Protein AF-A0AAE0ZF57-F1 (afdb_monomer)

Solvent-accessible surface area (backbone atoms only — not comparable to full-atom values): 6210 Å² total; per-residue (Å²): 139,78,84,76,75,74,78,74,80,78,50,67,48,64,52,87,54,88,92,51,83,55,67,43,62,62,87,51,54,68,72,58,46,53,50,52,49,56,50,45,41,60,74,78,52,64,68,91,57,84,77,82,68,74,95,66,77,80,70,83,64,83,68,76,74,80,78,83,82,62,98,86,55,53,76,64,53,52,51,51,45,54,53,52,47,53,54,49,62,77,76,107

Organism: NCBI:txid231223

Mean predicted aligned error: 17.65 Å

Sequence (92 aa):
MTDARDPAKVTKIRCPAPGCQESWPSNTSSDVLLRLLDIHKRTAHPTTGPATVPTATRVKAEKVKRPIISVSGSSEEWTYFKQKWSEYKLTT

Radius of gyration: 24.84 Å; Cα contacts (8 Å, |Δi|>4): 41; chains: 1; bounding box: 37×26×82 Å

Secondary structure (DSSP, 8-state):
-----------EEEP-STT---EEETTS-HHHHHHHHHHHHHHHS---SS--------------PPP---TT--HHHHHHHHHHHHHHHHH-

pLDDT: mean 75.26, std 17.11, range [40.66, 94.88]

Structure (mmCIF, N/CA/C/O backbone):
data_AF-A0AAE0ZF57-F1
#
_entry.id   AF-A0AAE0ZF57-F1
#
loop_
_atom_site.group_PDB
_atom_site.id
_atom_site.type_symbol
_atom_site.label_atom_id
_atom_site.label_alt_id
_atom_site.label_comp_id
_atom_site.label_asym_id
_atom_site.label_entity_id
_atom_site.label_seq_id
_atom_site.pdbx_PDB_ins_code
_atom_site.Cartn_x
_atom_site.Cartn_y
_atom_site.Cartn_z
_atom_site.occupanc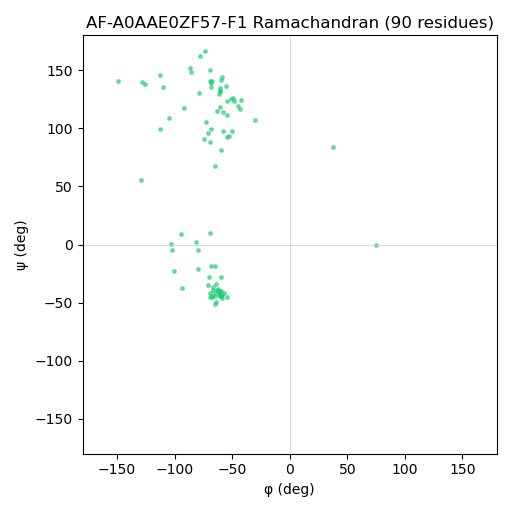y
_atom_site.B_iso_or_equiv
_atom_site.auth_seq_id
_atom_site.auth_comp_id
_atom_site.auth_asym_id
_atom_site.auth_atom_id
_atom_site.pdbx_PDB_model_num
ATOM 1 N N . MET A 1 1 ? 10.802 -12.401 -49.560 1.00 40.66 1 MET A N 1
ATOM 2 C CA . MET A 1 1 ? 9.917 -12.835 -48.460 1.00 40.66 1 MET A CA 1
ATOM 3 C C . MET A 1 1 ? 10.731 -12.769 -47.176 1.00 40.66 1 MET A C 1
ATOM 5 O O . MET A 1 1 ? 11.250 -13.778 -46.727 1.00 40.66 1 MET A O 1
ATOM 9 N N . THR A 1 2 ? 10.971 -11.569 -46.659 1.00 45.88 2 THR A N 1
ATOM 10 C CA . THR A 1 2 ? 11.727 -11.370 -45.417 1.00 45.88 2 THR A CA 1
ATOM 11 C C . THR A 1 2 ? 10.750 -10.830 -44.391 1.00 45.88 2 THR A C 1
ATOM 13 O O . THR A 1 2 ? 10.370 -9.664 -44.433 1.00 45.88 2 THR A O 1
ATOM 16 N N . ASP A 1 3 ? 10.281 -11.748 -43.551 1.00 43.38 3 ASP A N 1
ATOM 17 C CA . ASP A 1 3 ? 9.448 -11.513 -42.378 1.00 43.38 3 ASP A CA 1
ATOM 18 C C . ASP A 1 3 ? 10.191 -10.561 -41.430 1.00 43.38 3 ASP A C 1
ATOM 20 O O . ASP A 1 3 ? 11.119 -10.943 -40.713 1.00 43.38 3 ASP A O 1
ATOM 24 N N . ALA A 1 4 ? 9.848 -9.276 -41.509 1.00 51.16 4 ALA A N 1
ATOM 25 C CA . ALA A 1 4 ? 10.294 -8.272 -40.562 1.00 51.16 4 ALA A CA 1
ATOM 26 C C . ALA A 1 4 ? 9.499 -8.487 -39.274 1.00 51.16 4 ALA A C 1
ATOM 28 O O . ALA A 1 4 ? 8.395 -7.970 -39.118 1.00 51.16 4 ALA A O 1
ATOM 29 N N . ARG A 1 5 ? 10.050 -9.308 -38.377 1.00 53.25 5 ARG A N 1
ATOM 30 C CA . ARG A 1 5 ? 9.487 -9.553 -37.051 1.00 53.25 5 ARG A CA 1
ATOM 31 C C . ARG A 1 5 ? 9.284 -8.216 -36.331 1.00 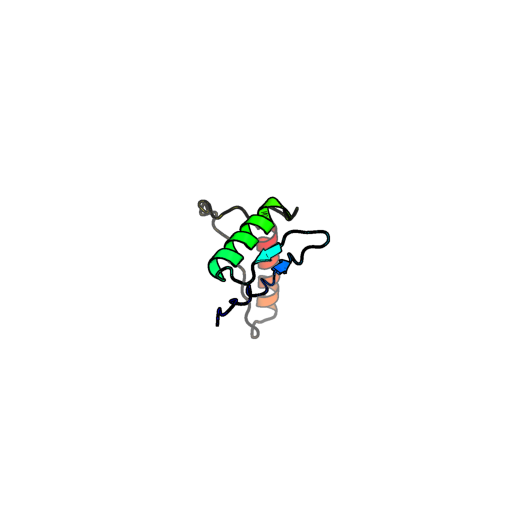53.25 5 ARG A C 1
ATOM 33 O O . ARG A 1 5 ? 10.249 -7.533 -35.995 1.00 53.25 5 ARG A O 1
ATOM 40 N N . ASP A 1 6 ? 8.018 -7.861 -36.144 1.00 56.53 6 ASP A N 1
ATOM 41 C CA . ASP A 1 6 ? 7.528 -6.682 -35.432 1.00 56.53 6 ASP A CA 1
ATOM 42 C C . ASP A 1 6 ? 8.232 -6.561 -34.064 1.00 56.53 6 ASP A C 1
ATOM 44 O O . ASP A 1 6 ? 8.221 -7.529 -33.288 1.00 56.53 6 ASP A O 1
ATOM 48 N N . PRO A 1 7 ? 8.908 -5.438 -33.745 1.00 56.41 7 PRO A N 1
ATOM 49 C CA . PRO A 1 7 ? 9.535 -5.273 -32.446 1.00 56.41 7 PRO A CA 1
ATOM 50 C C . PRO A 1 7 ? 8.421 -5.091 -31.422 1.00 56.41 7 PRO A C 1
ATOM 52 O O . PRO A 1 7 ? 7.919 -3.983 -31.236 1.00 56.41 7 PRO A O 1
ATOM 55 N N . ALA A 1 8 ? 8.047 -6.203 -30.782 1.00 59.88 8 ALA A N 1
ATOM 56 C CA . ALA A 1 8 ? 7.090 -6.289 -29.691 1.00 59.88 8 ALA A CA 1
ATOM 57 C C . ALA A 1 8 ? 7.109 -4.998 -28.870 1.00 59.88 8 ALA A C 1
ATOM 59 O O . ALA A 1 8 ? 8.081 -4.703 -28.173 1.00 59.88 8 ALA A O 1
ATOM 60 N N . LYS A 1 9 ? 6.050 -4.198 -29.023 1.00 61.00 9 LYS A N 1
ATOM 61 C CA . LYS A 1 9 ? 5.839 -2.927 -28.334 1.00 61.00 9 LYS A CA 1
ATOM 62 C C . LYS A 1 9 ? 6.052 -3.153 -26.835 1.00 61.00 9 LYS A C 1
ATOM 64 O O . LYS A 1 9 ? 5.159 -3.644 -26.150 1.00 61.00 9 LYS A O 1
ATOM 69 N N . VAL A 1 10 ? 7.244 -2.826 -26.331 1.00 65.75 10 VAL A N 1
ATOM 70 C CA . VAL A 1 10 ? 7.581 -2.981 -24.913 1.00 65.75 10 VAL A CA 1
ATOM 71 C C . VAL A 1 10 ? 6.741 -1.971 -24.151 1.00 65.75 10 VAL A C 1
ATOM 73 O O . VAL A 1 10 ? 7.039 -0.774 -24.119 1.00 65.75 10 VAL A O 1
ATOM 76 N N . THR A 1 11 ? 5.638 -2.440 -23.581 1.00 83.06 11 THR A N 1
ATOM 77 C CA . THR A 1 11 ? 4.829 -1.624 -22.685 1.00 83.06 11 THR A CA 1
ATOM 78 C C . THR A 1 11 ? 5.623 -1.408 -21.399 1.00 83.06 11 THR A C 1
ATOM 80 O O . THR A 1 11 ? 6.366 -2.279 -20.956 1.00 83.06 11 THR A O 1
ATOM 83 N N . LYS A 1 12 ? 5.556 -0.208 -20.825 1.00 89.75 12 LYS A N 1
ATOM 84 C CA . LYS A 1 12 ? 6.276 0.120 -19.590 1.00 89.75 12 LYS A CA 1
ATOM 85 C C . LYS A 1 12 ? 5.282 0.284 -18.452 1.00 89.75 12 LYS A C 1
ATOM 87 O O . LYS A 1 12 ? 4.259 0.946 -18.617 1.00 89.75 12 LYS A O 1
ATOM 92 N N . ILE A 1 13 ? 5.603 -0.292 -17.303 1.00 91.19 13 ILE A N 1
ATOM 93 C CA . ILE A 1 13 ? 4.868 -0.146 -16.050 1.00 91.19 13 ILE A CA 1
ATOM 94 C C . ILE A 1 13 ? 5.497 1.031 -15.305 1.00 91.19 13 ILE A C 1
ATOM 96 O O . ILE A 1 13 ? 6.682 0.989 -14.986 1.00 91.19 13 ILE A O 1
ATOM 100 N N . ARG A 1 14 ? 4.732 2.100 -15.066 1.00 93.56 14 ARG A N 1
ATOM 101 C CA . ARG A 1 14 ? 5.219 3.283 -14.337 1.00 93.56 14 ARG A CA 1
ATOM 102 C C . ARG A 1 14 ? 5.069 3.109 -12.831 1.00 93.56 14 ARG A C 1
ATOM 104 O O . ARG A 1 14 ? 4.113 2.481 -12.374 1.00 93.56 14 ARG A O 1
ATOM 11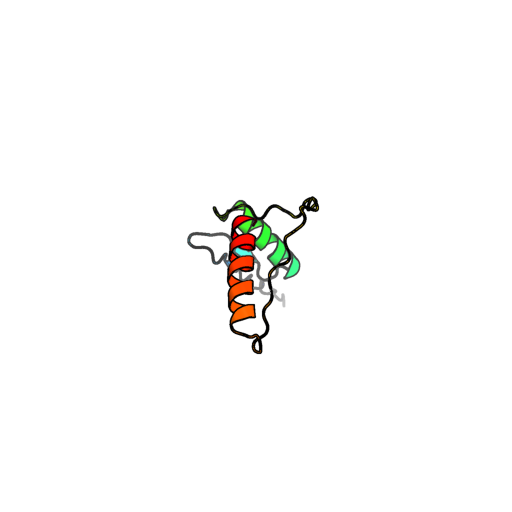1 N N . CYS A 1 15 ? 5.983 3.707 -12.072 1.00 94.44 15 CYS A N 1
ATOM 112 C CA . CYS A 1 15 ? 5.823 3.840 -10.629 1.00 94.44 15 CYS A CA 1
ATOM 113 C C . CYS A 1 15 ? 4.550 4.656 -10.307 1.00 94.44 15 CYS A C 1
ATOM 115 O O . CYS A 1 15 ? 4.351 5.717 -10.900 1.00 94.44 15 CYS A O 1
ATOM 117 N N . PRO A 1 16 ? 3.683 4.197 -9.383 1.00 91.00 16 PRO A N 1
ATOM 118 C CA . PRO A 1 16 ? 2.457 4.911 -9.019 1.00 91.00 16 PRO A CA 1
ATOM 119 C C . PRO A 1 16 ? 2.685 6.076 -8.042 1.00 91.00 16 PRO A C 1
ATOM 121 O O . PRO A 1 16 ? 1.736 6.782 -7.705 1.00 91.00 16 PRO A O 1
ATOM 124 N N . ALA A 1 17 ? 3.909 6.271 -7.542 1.00 90.12 17 ALA A N 1
ATOM 125 C CA . ALA A 1 17 ? 4.207 7.350 -6.609 1.00 90.12 17 ALA A CA 1
ATOM 126 C C . ALA A 1 17 ? 4.103 8.730 -7.294 1.00 90.12 17 ALA A C 1
ATOM 128 O O . ALA A 1 17 ? 4.568 8.894 -8.427 1.00 90.12 17 ALA A O 1
ATOM 129 N N . PRO A 1 18 ? 3.528 9.745 -6.620 1.00 89.88 18 PRO A N 1
ATOM 130 C CA . PRO A 1 18 ? 3.348 11.069 -7.204 1.00 89.88 18 PRO A CA 1
ATOM 131 C C . PRO A 1 18 ? 4.701 11.697 -7.554 1.00 89.88 18 PRO A C 1
ATOM 133 O O . PRO A 1 18 ? 5.615 11.731 -6.735 1.00 89.88 18 PRO A O 1
ATOM 136 N N . GLY A 1 19 ? 4.829 12.184 -8.790 1.00 88.25 19 GLY A N 1
ATOM 137 C CA . GLY A 1 19 ? 6.057 12.811 -9.289 1.00 88.25 19 GLY A CA 1
ATOM 138 C C . GLY A 1 19 ? 7.196 11.840 -9.626 1.00 88.25 19 GLY A C 1
ATOM 139 O O . GLY A 1 19 ? 8.238 12.288 -10.099 1.00 88.25 19 GLY A O 1
ATOM 140 N N . CYS A 1 20 ? 7.015 10.529 -9.441 1.00 94.31 20 CYS A N 1
ATOM 141 C CA . CYS A 1 20 ? 8.016 9.546 -9.839 1.00 94.31 20 CYS A CA 1
ATOM 142 C C . CYS A 1 20 ? 7.960 9.280 -11.351 1.00 94.31 20 CYS A C 1
ATOM 144 O O . CYS A 1 20 ? 6.895 9.028 -11.913 1.00 94.31 20 CYS A O 1
ATOM 146 N N . GLN A 1 21 ? 9.118 9.329 -12.013 1.00 94.88 21 GLN A N 1
ATOM 147 C CA . GLN A 1 21 ? 9.246 9.092 -13.458 1.00 94.88 21 GLN A CA 1
ATOM 148 C C . GLN A 1 21 ? 9.802 7.699 -13.794 1.00 94.88 21 GLN A C 1
ATOM 150 O O . GLN A 1 21 ? 9.947 7.367 -14.971 1.00 94.88 21 GLN A O 1
ATOM 155 N N . GLU A 1 22 ? 10.090 6.879 -12.779 1.00 94.19 22 GLU A N 1
ATOM 156 C CA . GLU A 1 22 ? 10.669 5.548 -12.966 1.00 94.19 22 GLU A CA 1
ATOM 157 C C . GLU A 1 22 ? 9.683 4.589 -13.646 1.00 94.19 22 GLU A C 1
ATOM 159 O O . GLU A 1 22 ? 8.471 4.607 -13.379 1.00 94.19 22 GLU A O 1
ATOM 164 N N . SER A 1 23 ? 10.198 3.747 -14.546 1.00 94.06 23 SER A N 1
ATOM 165 C CA . SER A 1 23 ? 9.367 2.798 -15.287 1.00 94.06 23 SER A CA 1
ATOM 166 C C . SER A 1 23 ? 10.108 1.518 -15.645 1.00 94.06 23 SER A C 1
ATOM 168 O O . SER A 1 23 ? 11.262 1.549 -16.066 1.00 94.06 23 SER A O 1
ATOM 170 N N . TRP A 1 24 ? 9.407 0.392 -15.556 1.00 93.81 24 TRP A N 1
ATOM 171 C CA . TRP A 1 24 ? 9.964 -0.930 -15.823 1.00 93.81 24 TRP A CA 1
ATOM 172 C C . TRP A 1 24 ? 9.352 -1.560 -17.074 1.00 93.81 24 TRP A C 1
ATOM 174 O O . TRP A 1 24 ? 8.165 -1.359 -17.341 1.00 93.81 24 TRP A O 1
ATOM 184 N N . PRO A 1 25 ? 10.119 -2.339 -17.850 1.00 92.19 25 PRO A N 1
ATOM 185 C CA . PRO A 1 25 ? 9.582 -3.102 -18.972 1.00 92.19 25 PRO A CA 1
ATOM 186 C C . PRO A 1 25 ? 8.527 -4.115 -18.504 1.00 92.19 25 PRO A C 1
ATOM 188 O O . PRO A 1 25 ? 8.755 -4.847 -17.540 1.00 92.19 25 PRO A O 1
ATOM 191 N N . SER A 1 26 ? 7.394 -4.207 -19.198 1.00 86.06 26 SER A N 1
ATOM 192 C CA . SER A 1 26 ? 6.315 -5.156 -18.880 1.00 86.06 26 SER A CA 1
ATOM 193 C C . SER A 1 26 ? 6.686 -6.617 -19.128 1.00 86.06 26 SER A C 1
ATOM 195 O O . SER A 1 26 ? 6.045 -7.507 -18.582 1.00 86.06 26 SER A O 1
ATOM 197 N N . ASN A 1 27 ? 7.729 -6.869 -19.923 1.00 89.00 27 ASN A N 1
ATOM 198 C CA . ASN A 1 27 ? 8.279 -8.201 -20.164 1.00 89.00 27 ASN A CA 1
ATOM 199 C C . ASN A 1 27 ? 9.225 -8.676 -19.045 1.00 89.00 27 ASN A C 1
ATOM 201 O O . ASN A 1 27 ? 9.798 -9.759 -19.155 1.00 89.00 27 ASN A O 1
ATOM 205 N N . THR A 1 28 ? 9.414 -7.880 -17.988 1.00 88.31 28 THR A N 1
ATOM 206 C CA . THR A 1 28 ? 10.153 -8.301 -16.792 1.00 88.31 28 THR A CA 1
ATOM 207 C C . THR A 1 28 ? 9.344 -9.368 -16.057 1.00 88.31 28 THR A C 1
ATOM 209 O O . THR A 1 28 ? 8.140 -9.206 -15.862 1.00 88.31 28 THR A O 1
ATOM 212 N N . SER A 1 29 ? 9.993 -10.450 -15.617 1.00 92.44 29 SER A N 1
ATOM 213 C CA . SER A 1 29 ? 9.329 -11.462 -14.791 1.00 92.44 29 SER A CA 1
ATOM 214 C C . SER A 1 29 ? 8.788 -10.844 -13.499 1.00 92.44 29 SER A C 1
ATOM 216 O O . SER A 1 29 ? 9.400 -9.944 -12.915 1.00 92.44 29 SER A O 1
ATOM 218 N N . SER A 1 30 ? 7.630 -11.325 -13.044 1.00 90.38 30 SER A N 1
ATOM 219 C CA . SER A 1 30 ? 6.922 -10.746 -11.898 1.00 90.38 30 SER A CA 1
ATOM 220 C C . SER A 1 30 ? 7.782 -10.717 -10.633 1.00 90.38 30 SER A C 1
ATOM 222 O O . SER A 1 30 ? 7.818 -9.696 -9.950 1.00 90.38 30 SER A O 1
ATOM 224 N N . ASP A 1 31 ? 8.542 -11.779 -10.356 1.00 92.62 31 ASP A N 1
ATOM 225 C CA . ASP A 1 31 ? 9.446 -11.850 -9.202 1.00 92.62 31 ASP A CA 1
ATOM 226 C C . ASP A 1 31 ? 10.530 -10.770 -9.234 1.00 92.62 31 ASP A C 1
ATOM 228 O O . ASP A 1 31 ? 10.805 -10.119 -8.224 1.00 92.62 31 ASP A O 1
ATOM 232 N N . VAL A 1 32 ? 11.130 -10.542 -10.404 1.00 94.38 32 VAL A N 1
ATOM 233 C CA . VAL A 1 32 ? 12.166 -9.518 -10.577 1.00 94.38 32 VAL A CA 1
ATOM 234 C C . VAL A 1 32 ? 11.548 -8.127 -10.466 1.00 94.38 32 VAL A C 1
ATOM 236 O O . VAL A 1 32 ? 12.100 -7.272 -9.774 1.00 94.38 32 VAL A O 1
ATOM 239 N N . LEU A 1 33 ? 10.375 -7.910 -11.066 1.00 93.50 33 LEU A N 1
ATOM 240 C CA . LEU A 1 33 ? 9.667 -6.634 -10.989 1.00 93.50 33 LEU A CA 1
ATOM 241 C C . LEU A 1 33 ? 9.314 -6.265 -9.541 1.00 93.50 33 LEU A C 1
ATOM 243 O O . LEU A 1 33 ? 9.535 -5.129 -9.127 1.00 93.50 33 LEU A O 1
ATOM 247 N N . LEU A 1 34 ? 8.830 -7.225 -8.749 1.00 92.75 34 LEU A N 1
ATOM 248 C CA . LEU A 1 34 ? 8.529 -7.013 -7.331 1.00 92.75 34 LEU A CA 1
ATOM 249 C C . LEU A 1 34 ? 9.782 -6.641 -6.528 1.00 92.75 34 LEU A C 1
ATOM 251 O O . LEU A 1 34 ? 9.726 -5.745 -5.684 1.00 92.75 34 LEU A O 1
ATOM 255 N N . ARG A 1 35 ? 10.926 -7.280 -6.806 1.00 94.25 35 ARG A N 1
ATOM 256 C CA . ARG A 1 35 ? 12.206 -6.942 -6.158 1.00 94.25 35 ARG A CA 1
ATOM 257 C C . ARG A 1 35 ? 12.680 -5.541 -6.525 1.00 94.25 35 ARG A C 1
ATOM 259 O O . ARG A 1 35 ? 13.097 -4.798 -5.639 1.00 94.25 35 ARG A O 1
ATOM 266 N N . LEU A 1 36 ? 12.590 -5.172 -7.801 1.00 94.19 36 LEU A N 1
ATOM 267 C CA . LEU A 1 36 ? 12.937 -3.830 -8.269 1.00 94.19 36 LEU A CA 1
ATOM 268 C C . LEU A 1 36 ? 12.045 -2.769 -7.620 1.00 94.19 36 LEU A C 1
ATOM 270 O O . LEU A 1 36 ? 12.553 -1.745 -7.165 1.00 94.19 36 LEU A O 1
ATOM 274 N N . LEU A 1 37 ? 10.742 -3.036 -7.507 1.00 92.50 37 LEU A N 1
ATOM 275 C CA . LEU A 1 37 ? 9.788 -2.118 -6.893 1.00 92.50 37 LEU A CA 1
ATOM 276 C C . LEU A 1 37 ? 10.038 -1.947 -5.387 1.00 92.50 37 LEU A C 1
ATOM 278 O O . LEU A 1 37 ? 9.969 -0.830 -4.877 1.00 92.50 37 LEU A O 1
ATOM 282 N N . ASP A 1 38 ? 10.380 -3.025 -4.677 1.00 91.81 38 ASP A N 1
ATOM 283 C CA . ASP A 1 38 ? 10.736 -2.975 -3.254 1.00 91.81 38 ASP A CA 1
ATOM 284 C C . ASP A 1 38 ? 12.028 -2.179 -2.998 1.00 91.81 38 ASP A C 1
ATOM 286 O O . ASP A 1 38 ? 12.096 -1.373 -2.066 1.00 91.81 38 ASP A O 1
ATOM 290 N N . ILE A 1 39 ? 13.046 -2.363 -3.845 1.00 93.56 39 ILE A N 1
ATOM 291 C CA . ILE A 1 39 ? 14.287 -1.581 -3.776 1.00 93.56 39 ILE A CA 1
ATOM 292 C C . ILE A 1 39 ? 13.991 -0.107 -4.070 1.00 93.56 39 ILE A C 1
ATOM 294 O O . ILE A 1 39 ? 14.363 0.755 -3.277 1.00 93.56 39 ILE A O 1
ATOM 298 N N . HIS A 1 40 ? 13.272 0.177 -5.158 1.00 94.12 40 HIS A N 1
ATOM 299 C CA . HIS A 1 40 ? 12.909 1.533 -5.563 1.00 94.12 40 HIS A CA 1
ATOM 300 C C . HIS A 1 40 ? 12.094 2.258 -4.488 1.00 94.12 40 HIS A C 1
ATOM 302 O O . HIS A 1 40 ? 12.386 3.405 -4.157 1.00 94.12 40 HIS A O 1
ATOM 308 N N . LYS A 1 41 ? 11.119 1.578 -3.872 1.00 91.75 41 LYS A N 1
ATOM 309 C CA . LYS A 1 41 ? 10.359 2.121 -2.741 1.00 91.75 41 LYS A CA 1
ATOM 310 C C . LYS A 1 41 ? 11.292 2.571 -1.614 1.00 91.75 41 LYS A C 1
ATOM 312 O O . LYS A 1 41 ? 11.100 3.651 -1.071 1.00 91.75 41 LYS A O 1
ATOM 317 N N . ARG A 1 42 ? 12.299 1.768 -1.259 1.00 88.38 42 ARG A N 1
ATOM 318 C CA . ARG A 1 42 ? 13.227 2.081 -0.160 1.00 88.38 42 ARG A CA 1
ATOM 319 C C . ARG A 1 42 ? 14.190 3.222 -0.485 1.00 88.38 42 ARG A C 1
ATOM 321 O O . ARG A 1 42 ? 14.527 3.978 0.420 1.00 88.38 42 ARG A O 1
ATOM 328 N N . THR A 1 43 ? 14.635 3.341 -1.735 1.00 90.94 43 THR A N 1
ATOM 329 C CA . THR A 1 43 ? 15.666 4.316 -2.129 1.00 90.94 43 THR A CA 1
ATOM 330 C C . THR A 1 43 ? 15.099 5.637 -2.645 1.00 90.94 43 THR A C 1
ATOM 332 O O . THR A 1 43 ? 15.665 6.684 -2.348 1.00 90.94 43 THR A O 1
ATOM 335 N N . ALA A 1 44 ? 13.989 5.611 -3.387 1.00 91.38 44 ALA A N 1
ATOM 336 C CA . ALA A 1 44 ? 13.382 6.793 -4.006 1.00 91.38 44 ALA A CA 1
ATOM 337 C C . ALA A 1 44 ? 12.176 7.340 -3.224 1.00 91.38 44 ALA A C 1
ATOM 339 O O . ALA A 1 44 ? 11.841 8.519 -3.347 1.00 91.38 44 ALA A O 1
ATOM 340 N N . HIS A 1 45 ? 11.522 6.502 -2.411 1.00 89.50 45 HIS A N 1
ATOM 341 C CA . HIS A 1 45 ? 10.334 6.867 -1.629 1.00 89.50 45 HIS A CA 1
ATOM 342 C C . HIS A 1 45 ? 10.474 6.477 -0.149 1.00 89.50 45 HIS A C 1
ATOM 344 O O . HIS A 1 45 ? 9.626 5.743 0.377 1.00 89.50 45 HIS A O 1
ATOM 350 N N . PRO A 1 46 ? 11.534 6.942 0.546 1.00 80.75 46 PRO A N 1
ATOM 351 C CA . PRO A 1 46 ? 11.708 6.640 1.956 1.00 80.75 46 PRO A CA 1
ATOM 352 C C . PRO A 1 46 ? 10.485 7.144 2.727 1.00 80.75 46 PRO A C 1
ATOM 354 O O . PRO A 1 46 ? 10.208 8.340 2.796 1.00 80.75 46 PRO A O 1
ATOM 357 N N . THR A 1 47 ? 9.720 6.213 3.293 1.00 74.75 47 THR A N 1
ATOM 358 C CA . THR A 1 47 ? 8.674 6.555 4.254 1.00 74.75 47 THR A CA 1
ATOM 359 C C . THR A 1 47 ? 9.366 7.181 5.455 1.00 74.75 47 THR A C 1
ATOM 361 O O . THR A 1 47 ? 10.116 6.508 6.152 1.00 74.75 47 THR A O 1
ATOM 364 N N . THR A 1 48 ? 9.103 8.460 5.709 1.00 61.69 48 THR A N 1
ATOM 365 C CA . THR A 1 48 ? 9.570 9.203 6.893 1.00 61.69 48 THR A CA 1
ATOM 366 C C . THR A 1 48 ? 8.896 8.750 8.199 1.00 61.69 48 THR A C 1
ATOM 368 O O . THR A 1 48 ? 9.051 9.386 9.236 1.00 61.69 48 THR A O 1
ATOM 371 N N . GLY A 1 49 ? 8.154 7.640 8.172 1.00 60.06 49 GLY A N 1
ATOM 372 C CA . GLY A 1 49 ? 7.656 6.953 9.360 1.00 60.06 49 GLY A CA 1
ATOM 373 C C . GLY A 1 49 ? 8.747 6.110 10.032 1.00 60.06 49 GLY A C 1
ATOM 374 O O . GLY A 1 49 ? 9.765 5.814 9.403 1.00 60.06 49 GLY A O 1
ATOM 375 N N . PRO A 1 50 ? 8.556 5.711 11.305 1.00 49.56 50 PRO A N 1
ATOM 376 C CA . PRO A 1 50 ? 9.553 4.962 12.061 1.00 49.56 50 PRO A CA 1
ATOM 377 C C . PRO A 1 50 ? 10.023 3.750 11.257 1.00 49.56 50 PRO A C 1
ATOM 379 O O . PRO A 1 50 ? 9.213 2.949 10.782 1.00 49.56 50 PRO A O 1
ATOM 382 N N . ALA A 1 51 ? 11.342 3.672 11.068 1.00 49.06 51 ALA A N 1
ATOM 383 C CA . ALA A 1 51 ? 12.007 2.652 10.281 1.00 49.06 51 ALA A CA 1
ATOM 384 C C . ALA A 1 51 ? 11.430 1.275 10.620 1.00 49.06 51 ALA A C 1
ATOM 386 O O . ALA A 1 51 ? 11.509 0.814 11.759 1.00 49.06 51 ALA A O 1
ATOM 387 N N . THR A 1 52 ? 10.854 0.597 9.626 1.00 50.12 52 THR A N 1
ATOM 388 C CA . THR A 1 52 ? 10.627 -0.841 9.740 1.00 50.12 52 THR A CA 1
ATOM 389 C C . THR A 1 52 ? 12.008 -1.475 9.686 1.00 50.12 52 THR A C 1
ATOM 391 O O . THR A 1 52 ? 12.553 -1.730 8.614 1.00 50.12 52 THR A O 1
ATOM 394 N N . VAL A 1 53 ? 12.617 -1.597 10.864 1.00 46.94 53 VAL A N 1
ATOM 395 C CA . VAL A 1 53 ? 13.925 -2.204 11.075 1.00 46.94 53 VAL A CA 1
ATOM 396 C C . VAL A 1 53 ? 13.910 -3.559 10.359 1.00 46.94 53 VAL A C 1
ATOM 398 O O . VAL A 1 53 ? 12.981 -4.346 10.590 1.00 46.94 53 VAL A O 1
ATOM 401 N N . PRO A 1 54 ? 14.874 -3.845 9.460 1.00 45.47 54 PRO A N 1
ATOM 402 C CA . PRO A 1 54 ? 14.994 -5.180 8.899 1.00 45.47 54 PRO A CA 1
ATOM 403 C C . PRO A 1 54 ? 15.122 -6.136 10.078 1.00 45.47 54 PRO A C 1
ATOM 405 O O . PRO A 1 54 ? 15.786 -5.816 11.057 1.00 45.47 54 PRO A O 1
ATOM 408 N N . THR A 1 55 ? 14.417 -7.262 10.016 1.00 50.19 55 THR A N 1
ATOM 409 C CA . THR A 1 55 ? 14.364 -8.276 11.074 1.00 50.19 55 THR A CA 1
ATOM 410 C C . THR A 1 55 ? 15.769 -8.820 11.353 1.00 50.19 55 THR A C 1
ATOM 412 O O . THR A 1 55 ? 16.162 -9.864 10.851 1.00 50.19 55 THR A O 1
ATOM 415 N N . ALA A 1 56 ? 16.542 -8.083 12.139 1.00 47.19 56 ALA A N 1
ATOM 416 C CA . ALA A 1 56 ? 17.795 -8.484 12.731 1.00 47.19 56 ALA A CA 1
ATOM 417 C C . ALA A 1 56 ? 17.470 -8.740 14.194 1.00 47.19 56 ALA A C 1
ATOM 419 O O . ALA A 1 56 ? 17.104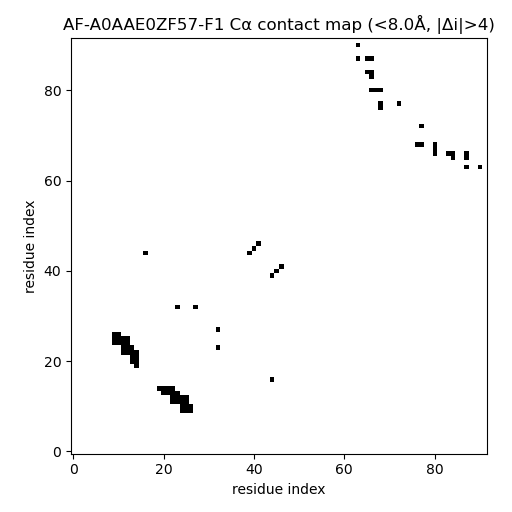 -7.827 14.930 1.00 47.19 56 ALA A O 1
ATOM 420 N N . THR A 1 57 ? 17.499 -10.025 14.535 1.00 45.38 57 THR A N 1
ATOM 421 C CA . THR A 1 57 ? 17.530 -10.573 15.888 1.00 45.38 57 THR A CA 1
ATOM 422 C C . THR A 1 57 ? 16.676 -9.789 16.868 1.00 45.38 57 THR A C 1
ATOM 424 O O . THR A 1 57 ? 17.147 -8.941 17.621 1.00 45.38 57 THR A O 1
ATOM 427 N N . ARG A 1 58 ? 15.385 -10.124 16.867 1.00 47.25 58 ARG A N 1
ATOM 428 C CA . ARG A 1 58 ? 14.482 -9.813 17.965 1.00 47.25 58 ARG A CA 1
ATOM 429 C C . ARG A 1 58 ? 15.115 -10.384 19.236 1.00 47.25 58 ARG A C 1
ATOM 431 O O . ARG A 1 58 ? 14.927 -11.558 19.556 1.00 47.25 58 ARG A O 1
ATOM 438 N N . VAL A 1 59 ? 15.886 -9.559 19.942 1.00 44.47 59 VAL A N 1
ATOM 439 C CA . VAL A 1 59 ? 16.120 -9.718 21.372 1.00 44.47 59 VAL A CA 1
ATOM 440 C C . VAL A 1 59 ? 14.751 -10.070 21.936 1.00 44.47 59 VAL A C 1
ATOM 442 O O . VAL A 1 59 ? 13.765 -9.390 21.630 1.00 44.47 59 VAL A O 1
ATOM 445 N N . LYS A 1 60 ? 14.655 -11.199 22.639 1.00 48.91 60 LYS A N 1
ATOM 446 C CA . LYS A 1 60 ? 13.452 -11.600 23.369 1.00 48.91 60 LYS A CA 1
ATOM 447 C C . LYS A 1 60 ? 13.227 -10.581 24.495 1.00 48.91 60 LYS A C 1
ATOM 449 O O . LYS A 1 60 ? 13.377 -10.903 25.661 1.00 48.91 60 LYS A O 1
ATOM 454 N N . ALA A 1 61 ? 12.891 -9.342 24.147 1.00 52.81 61 ALA A N 1
ATOM 455 C CA . ALA A 1 61 ? 12.087 -8.511 25.007 1.00 52.81 61 ALA A CA 1
ATOM 456 C C . ALA A 1 61 ? 10.780 -9.282 25.139 1.00 52.81 61 ALA A C 1
ATOM 458 O O . ALA A 1 61 ? 10.159 -9.627 24.124 1.00 52.81 61 ALA A O 1
ATOM 459 N N . GLU A 1 62 ? 10.461 -9.674 26.366 1.00 56.59 62 GLU A N 1
ATOM 460 C CA . GLU A 1 62 ? 9.233 -10.358 26.731 1.00 56.59 62 GLU A CA 1
ATOM 461 C C . GLU A 1 62 ? 8.069 -9.527 26.190 1.00 56.59 62 GLU A C 1
ATOM 463 O O . GLU A 1 62 ? 7.670 -8.510 26.750 1.00 56.59 62 GLU A O 1
ATOM 468 N N . LYS A 1 63 ? 7.611 -9.875 24.985 1.00 57.50 63 LYS A N 1
ATOM 469 C CA . LYS A 1 63 ? 6.594 -9.097 24.300 1.00 57.50 63 LYS A CA 1
ATOM 470 C C . LYS A 1 63 ? 5.312 -9.385 25.046 1.00 57.50 63 LYS A C 1
ATOM 472 O O . LYS A 1 63 ? 4.779 -10.489 24.911 1.00 57.50 63 LYS A O 1
ATOM 477 N N . VAL A 1 64 ? 4.869 -8.414 25.843 1.00 57.72 64 VAL A N 1
ATOM 478 C CA . VAL A 1 64 ? 3.577 -8.439 26.528 1.00 57.72 64 VAL A CA 1
ATOM 479 C C . VAL A 1 64 ? 2.556 -8.949 25.517 1.00 57.72 64 VAL A C 1
ATOM 481 O O . VAL A 1 64 ? 2.404 -8.384 24.431 1.00 57.72 64 VAL A O 1
ATOM 484 N N . LYS A 1 65 ? 1.955 -10.110 25.798 1.00 67.62 65 LYS A N 1
ATOM 485 C CA . LYS A 1 65 ? 1.031 -10.745 24.856 1.00 67.62 65 LYS A CA 1
ATOM 486 C C . LYS A 1 65 ? -0.131 -9.786 24.615 1.00 67.62 65 LYS A C 1
ATOM 488 O O . LYS A 1 65 ? -0.691 -9.246 25.565 1.00 67.62 65 LYS A O 1
ATOM 493 N N . ARG A 1 66 ? -0.483 -9.583 23.340 1.00 74.38 66 ARG A N 1
ATOM 494 C CA . ARG A 1 66 ? -1.628 -8.756 22.950 1.00 74.38 66 ARG A CA 1
ATOM 495 C C . ARG A 1 66 ? -2.878 -9.278 23.679 1.00 74.38 66 ARG A C 1
ATOM 497 O O . ARG A 1 66 ? -3.183 -10.459 23.507 1.00 74.38 66 ARG A O 1
ATOM 504 N N . PRO A 1 67 ? -3.592 -8.445 24.454 1.00 74.50 67 PRO A N 1
ATOM 505 C CA . PRO A 1 67 ? -4.837 -8.854 25.096 1.00 74.50 67 PRO A CA 1
ATOM 506 C C . PRO A 1 67 ? -5.872 -9.285 24.046 1.00 74.50 67 PRO A C 1
ATOM 508 O O . PRO A 1 67 ? -5.957 -8.671 22.979 1.00 74.50 67 PRO A O 1
ATOM 511 N N . ILE A 1 68 ? -6.649 -10.330 24.341 1.00 77.25 68 ILE A N 1
ATOM 512 C CA . ILE A 1 68 ? -7.740 -10.849 23.500 1.00 77.25 68 ILE A CA 1
ATOM 513 C C . ILE A 1 68 ? -8.996 -10.882 24.369 1.00 77.25 68 ILE A C 1
ATOM 515 O O . ILE A 1 68 ? -8.917 -11.276 25.529 1.00 77.25 68 ILE A O 1
ATOM 519 N N . ILE A 1 69 ? -10.136 -10.472 23.818 1.00 83.06 69 ILE A N 1
ATOM 520 C CA . ILE A 1 69 ? -11.440 -10.562 24.476 1.00 83.06 69 ILE A CA 1
ATOM 521 C C . ILE A 1 69 ? -12.431 -11.251 23.544 1.00 83.06 69 ILE A C 1
ATOM 523 O O . ILE A 1 69 ? -12.391 -11.047 22.329 1.00 83.06 69 ILE A O 1
ATOM 527 N N . SER A 1 70 ? -13.278 -12.109 24.107 1.00 76.75 70 SER A N 1
ATOM 528 C CA . SER A 1 70 ? -1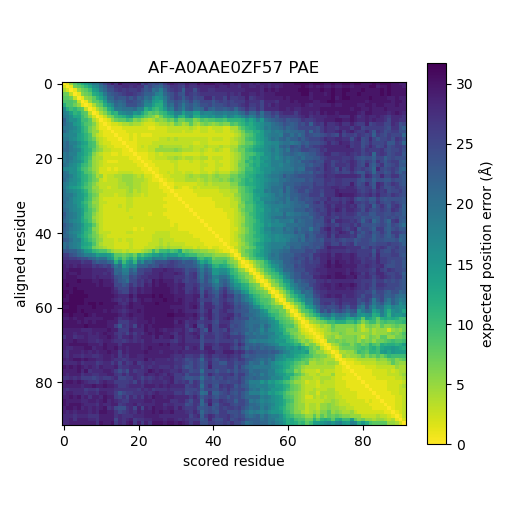4.328 -12.798 23.363 1.00 76.75 70 SER A CA 1
ATOM 529 C C . SER A 1 70 ? -15.595 -11.939 23.295 1.00 76.75 70 SER A C 1
ATOM 531 O O . SER A 1 70 ? -15.863 -11.131 24.182 1.00 76.75 70 SER A O 1
ATOM 533 N N . VAL A 1 71 ? -16.395 -12.120 22.240 1.00 68.19 71 VAL A N 1
ATOM 534 C CA . VAL A 1 71 ? -17.667 -11.392 22.039 1.00 68.19 71 VAL A CA 1
ATOM 535 C C . VAL A 1 71 ? -18.707 -11.746 23.118 1.00 68.19 71 VAL A C 1
ATOM 537 O O . VAL A 1 71 ? -19.640 -10.98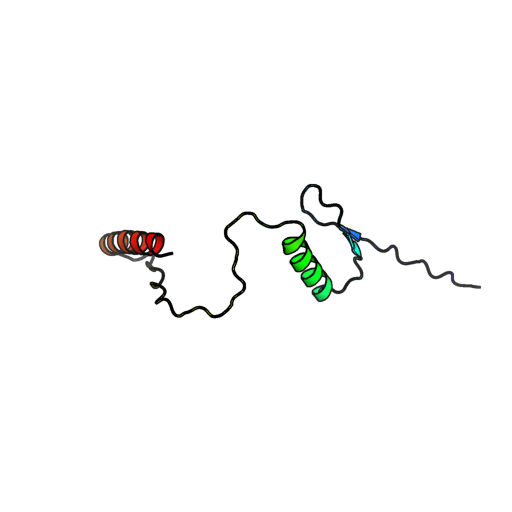8 23.351 1.00 68.19 71 VAL A O 1
ATOM 540 N N . SER A 1 72 ? -18.517 -12.870 23.815 1.00 74.12 72 SER A N 1
ATOM 541 C CA . SER A 1 72 ? -19.363 -13.355 24.913 1.00 74.12 72 SER A CA 1
ATOM 542 C C . SER A 1 72 ? -18.858 -12.944 26.307 1.00 74.12 72 SER A C 1
ATOM 544 O O . SER A 1 72 ? -19.353 -13.468 27.302 1.00 74.12 72 SER A O 1
ATOM 546 N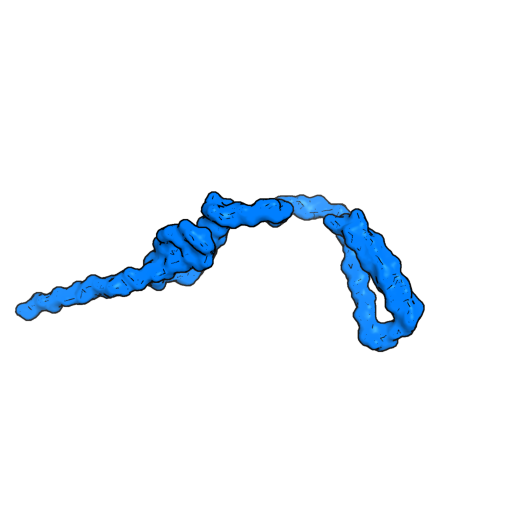 N . GLY A 1 73 ? -17.856 -12.062 26.390 1.00 69.88 73 GLY A N 1
ATOM 547 C CA . GLY A 1 73 ? -17.256 -11.637 27.656 1.00 69.88 73 GLY A CA 1
ATOM 548 C C . GLY A 1 73 ? -18.195 -10.783 28.515 1.00 69.88 73 GLY A C 1
ATOM 549 O O . GLY A 1 73 ? -19.043 -10.049 28.003 1.00 69.88 73 GLY A O 1
ATOM 550 N N . SER A 1 74 ? -18.027 -10.857 29.837 1.00 75.88 74 SER A N 1
ATOM 551 C CA . SER A 1 74 ? -18.752 -10.000 30.781 1.00 75.88 74 SER A CA 1
ATOM 552 C C . SER A 1 74 ? -18.219 -8.556 30.765 1.00 75.88 74 SER A C 1
ATOM 554 O O . SER A 1 74 ? -17.137 -8.259 30.248 1.00 75.88 74 SER A O 1
ATOM 556 N N . SER A 1 75 ? -18.964 -7.619 31.360 1.00 77.56 75 SER A N 1
ATOM 557 C CA . SER A 1 75 ? -18.529 -6.220 31.520 1.00 77.56 75 SER A CA 1
ATOM 558 C C . SER A 1 75 ? -17.234 -6.082 32.338 1.00 77.56 75 SER A C 1
ATOM 560 O O . SER A 1 75 ? -16.449 -5.149 32.125 1.00 77.56 75 SER A O 1
ATOM 562 N N . GLU A 1 76 ? -16.984 -7.026 33.242 1.00 81.56 76 GLU A N 1
ATOM 563 C CA . GLU A 1 76 ? -15.752 -7.126 34.025 1.00 81.56 76 GLU A CA 1
ATOM 564 C C . GLU A 1 76 ? -14.568 -7.508 33.133 1.00 81.56 76 GLU A C 1
ATOM 566 O O . GLU A 1 76 ? -13.534 -6.839 33.174 1.00 81.56 76 GLU A O 1
ATOM 571 N N . GLU A 1 77 ? -14.743 -8.490 32.242 1.00 77.25 77 GLU A N 1
ATOM 572 C CA . GLU A 1 77 ? -13.718 -8.861 31.259 1.00 77.25 77 GLU A CA 1
ATOM 573 C C . GLU A 1 77 ? -13.400 -7.703 30.306 1.00 77.25 77 GLU A C 1
ATOM 575 O O . GLU A 1 77 ? -12.234 -7.450 29.997 1.00 77.25 77 GLU A O 1
ATOM 580 N N . TRP A 1 78 ? -14.410 -6.931 29.893 1.00 82.56 78 TRP A N 1
ATOM 581 C CA . TRP A 1 78 ? -14.204 -5.728 29.079 1.00 82.56 78 TRP A CA 1
ATOM 582 C C . TRP A 1 78 ? -13.400 -4.651 29.814 1.00 82.56 78 TRP A C 1
ATOM 584 O O . TRP A 1 78 ? -12.538 -3.983 29.232 1.00 82.56 78 TRP A O 1
ATOM 594 N N . THR A 1 79 ? -13.656 -4.480 31.109 1.00 84.19 79 THR A N 1
ATOM 595 C CA . THR A 1 79 ? -12.922 -3.523 31.946 1.00 84.19 79 THR A CA 1
ATOM 596 C C . THR A 1 79 ? -11.471 -3.957 32.127 1.00 84.19 79 THR A C 1
ATOM 598 O O . THR A 1 79 ? -10.562 -3.151 31.903 1.00 84.19 79 THR A O 1
ATOM 601 N N . TYR A 1 80 ? -11.251 -5.241 32.406 1.00 82.75 80 TYR A N 1
ATOM 602 C CA . TYR A 1 80 ? -9.924 -5.847 32.480 1.00 82.75 80 TYR A CA 1
ATOM 603 C C . TYR A 1 80 ? -9.153 -5.716 31.155 1.00 82.75 80 TYR A C 1
ATOM 605 O O . TYR A 1 80 ? -7.990 -5.299 31.138 1.00 82.75 80 TYR A O 1
ATOM 613 N N . PHE A 1 81 ? -9.817 -5.976 30.024 1.00 85.56 81 PHE A N 1
ATOM 614 C CA . PHE A 1 81 ? -9.238 -5.817 28.691 1.00 85.56 81 PHE A CA 1
ATOM 615 C C . PHE A 1 81 ? -8.778 -4.379 28.431 1.00 85.56 81 PHE A C 1
ATOM 617 O O . PHE A 1 81 ? -7.655 -4.177 27.971 1.00 85.56 81 PHE A O 1
ATOM 624 N N . LYS A 1 82 ? -9.593 -3.365 28.758 1.00 84.75 82 LYS A N 1
ATOM 625 C CA . LYS A 1 82 ? -9.219 -1.947 28.576 1.00 84.75 82 LYS A CA 1
ATOM 626 C C . LYS A 1 82 ? -7.970 -1.563 29.371 1.00 84.75 82 LYS A C 1
ATOM 628 O O . LYS A 1 82 ? -7.120 -0.834 28.850 1.00 84.75 82 LYS A O 1
ATOM 633 N N . GLN A 1 83 ? -7.842 -2.056 30.603 1.00 84.94 83 GLN A N 1
ATOM 634 C CA . GLN A 1 83 ? -6.658 -1.814 31.427 1.00 84.94 83 GLN A CA 1
ATOM 635 C C . GLN A 1 83 ? -5.415 -2.455 30.794 1.00 84.94 83 GLN A C 1
ATOM 637 O O . GLN A 1 83 ? -4.435 -1.760 30.519 1.00 84.94 83 GLN A O 1
ATOM 642 N N . LYS A 1 84 ? -5.488 -3.745 30.440 1.00 83.00 84 LYS A N 1
ATOM 643 C CA . LYS A 1 84 ? -4.376 -4.460 29.795 1.00 83.00 84 LYS A CA 1
ATOM 644 C C . LYS A 1 84 ? -4.012 -3.904 28.421 1.00 83.00 84 LYS A C 1
ATOM 646 O O . LYS A 1 84 ? -2.839 -3.880 28.055 1.00 83.00 84 LYS A O 1
ATOM 651 N N . TRP A 1 85 ? -4.991 -3.413 27.667 1.00 84.62 85 TRP A N 1
ATOM 652 C CA . TRP A 1 85 ? -4.765 -2.745 26.387 1.00 84.62 85 TRP A CA 1
ATOM 653 C C . TRP A 1 85 ? -4.019 -1.420 26.557 1.00 84.62 85 TRP A C 1
ATOM 655 O O . TRP A 1 85 ? -3.167 -1.076 25.739 1.00 84.62 85 TRP A O 1
ATOM 665 N N . SER A 1 86 ? -4.311 -0.684 27.630 1.00 82.50 86 SER A N 1
ATOM 666 C CA . SER A 1 86 ? -3.622 0.571 27.943 1.00 82.50 86 SER A CA 1
ATOM 667 C C . SER A 1 86 ? -2.162 0.319 28.325 1.00 82.50 86 SER A C 1
ATOM 669 O O . SER A 1 86 ? -1.278 0.97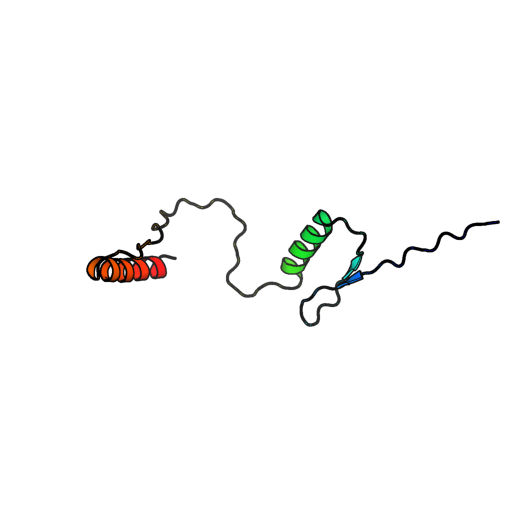6 27.783 1.00 82.50 86 SER A O 1
ATOM 671 N N . GLU A 1 87 ? -1.900 -0.696 29.154 1.00 80.19 87 GLU A N 1
ATOM 672 C CA . GLU A 1 87 ? -0.544 -1.154 29.501 1.00 80.19 87 GLU A CA 1
ATOM 673 C C . GLU A 1 87 ? 0.240 -1.635 28.261 1.00 80.19 87 GLU A C 1
ATOM 675 O O . GLU A 1 87 ? 1.396 -1.260 28.061 1.00 80.19 87 GLU A O 1
ATOM 680 N N . TYR A 1 88 ? -0.398 -2.413 27.3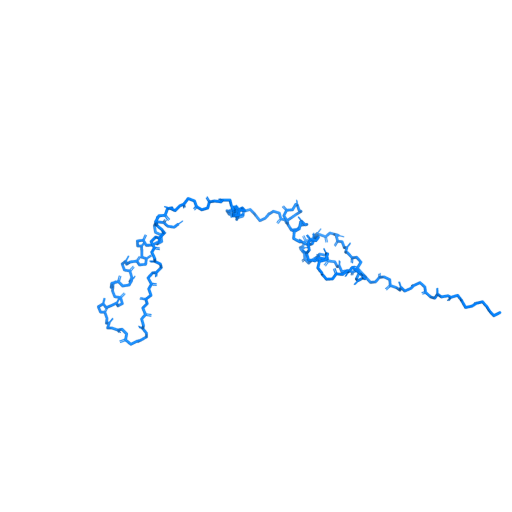78 1.00 78.00 88 TYR A N 1
ATOM 681 C CA . TYR A 1 88 ? 0.214 -2.889 26.130 1.00 78.00 88 TYR A CA 1
ATOM 682 C C . TYR A 1 88 ? 0.630 -1.735 25.200 1.00 78.00 88 TYR A C 1
ATOM 684 O O . TYR A 1 88 ? 1.699 -1.787 24.596 1.00 78.00 88 TYR A O 1
ATOM 692 N N . LYS A 1 89 ? -0.186 -0.675 25.098 1.00 76.50 89 LYS A N 1
ATOM 693 C CA . LYS A 1 89 ? 0.128 0.507 24.274 1.00 76.50 89 LYS A CA 1
ATOM 694 C C . LYS A 1 89 ? 1.261 1.370 24.829 1.00 76.50 89 LYS A C 1
ATOM 696 O O . LYS A 1 89 ? 1.894 2.064 24.052 1.00 76.50 89 LYS A O 1
ATOM 701 N N . LEU A 1 90 ? 1.481 1.379 26.143 1.00 75.00 90 LEU A N 1
ATOM 702 C CA . LEU A 1 90 ? 2.590 2.123 26.755 1.00 75.00 90 LEU A CA 1
ATOM 703 C C . LEU A 1 90 ? 3.929 1.383 26.633 1.00 75.00 90 LEU A C 1
ATOM 705 O O . LEU A 1 90 ? 4.983 1.994 26.761 1.00 75.00 90 LEU A O 1
ATOM 709 N N . THR A 1 91 ? 3.884 0.067 26.419 1.00 60.56 91 THR A N 1
ATOM 710 C CA . THR A 1 91 ? 5.057 -0.822 26.363 1.00 60.56 91 THR A CA 1
ATOM 711 C C . THR A 1 91 ? 5.464 -1.218 24.937 1.00 60.56 91 THR A C 1
ATOM 713 O O . THR A 1 91 ? 6.473 -1.902 24.767 1.00 60.56 91 THR A O 1
ATOM 716 N N . THR A 1 92 ? 4.691 -0.812 23.923 1.00 54.25 92 THR A N 1
ATOM 717 C CA . THR A 1 92 ? 4.952 -1.005 22.484 1.00 54.25 92 THR A CA 1
ATOM 718 C C . THR A 1 92 ? 5.276 0.326 21.835 1.00 54.25 92 THR A C 1
ATOM 720 O O . THR A 1 92 ? 6.258 0.355 21.062 1.00 54.25 92 THR A O 1
#

Foldseek 3Di:
DDPPPDPPPFDWDFDPDPPGGDIDTPPDDPVVVVVVNVVCCVPVPPDPPDDPPPPDDDPPPVQLPQDDDDPPDDPVSVVVNVVSNVVNVVVD